Protein AF-A0A256ZT41-F1 (afdb_monomer_lite)

Structure (mmCIF, N/CA/C/O backbone):
data_AF-A0A256ZT41-F1
#
_entry.id   AF-A0A256ZT41-F1
#
loop_
_atom_site.group_PDB
_atom_site.id
_atom_site.type_symbol
_atom_site.label_atom_id
_atom_site.label_alt_id
_atom_site.label_comp_id
_atom_site.label_asym_id
_atom_site.label_entity_id
_atom_site.label_seq_id
_atom_site.pdbx_PDB_ins_code
_atom_site.Cartn_x
_atom_site.Cartn_y
_atom_site.Cartn_z
_atom_site.occupancy
_atom_site.B_iso_or_equiv
_atom_site.auth_seq_id
_atom_site.auth_comp_id
_atom_site.auth_asym_id
_atom_site.auth_atom_id
_atom_site.pdbx_PDB_model_num
ATOM 1 N N . MET A 1 1 ? 16.307 -3.836 6.390 1.00 51.12 1 MET A N 1
ATOM 2 C CA . MET A 1 1 ? 15.436 -4.582 7.335 1.00 51.12 1 MET A CA 1
ATOM 3 C C . MET A 1 1 ? 15.205 -3.837 8.648 1.00 51.12 1 MET A C 1
ATOM 5 O O . MET A 1 1 ? 14.086 -3.882 9.143 1.00 51.12 1 MET A O 1
ATOM 9 N N . ILE A 1 2 ? 16.215 -3.175 9.228 1.00 69.19 2 ILE A N 1
ATOM 10 C CA . ILE A 1 2 ? 16.081 -2.450 10.508 1.00 69.19 2 ILE A CA 1
ATOM 11 C C . ILE A 1 2 ? 15.104 -1.267 10.394 1.00 69.19 2 ILE A C 1
ATOM 13 O O . ILE A 1 2 ? 14.408 -0.940 11.352 1.00 69.19 2 ILE A O 1
ATOM 17 N N . GLU A 1 3 ? 14.985 -0.678 9.206 1.00 65.12 3 GLU A N 1
ATOM 18 C CA . GLU A 1 3 ? 14.125 0.472 8.924 1.00 65.12 3 GLU A CA 1
ATOM 19 C C . GLU A 1 3 ? 12.632 0.149 9.136 1.00 65.12 3 GLU A C 1
ATOM 21 O O . GLU A 1 3 ? 11.837 1.012 9.486 1.00 65.12 3 GLU A O 1
ATOM 26 N N . PHE A 1 4 ? 12.231 -1.120 9.035 1.00 72.25 4 PHE A N 1
ATOM 27 C CA . PHE A 1 4 ? 10.834 -1.515 9.233 1.00 72.25 4 PHE A CA 1
ATOM 28 C C . PHE A 1 4 ? 10.457 -1.761 10.699 1.00 72.25 4 PHE A C 1
ATOM 30 O O . PHE A 1 4 ? 9.273 -1.818 11.023 1.00 72.25 4 PHE A O 1
ATOM 37 N N . ILE A 1 5 ? 11.427 -1.844 11.615 1.00 78.12 5 ILE A N 1
ATOM 38 C CA . ILE A 1 5 ? 11.155 -2.110 13.037 1.00 78.12 5 ILE A CA 1
ATOM 39 C C . ILE A 1 5 ? 10.329 -0.974 13.649 1.00 78.12 5 ILE A C 1
ATOM 41 O O . ILE A 1 5 ? 9.353 -1.216 14.356 1.00 78.12 5 ILE A O 1
ATOM 45 N N . PHE A 1 6 ? 10.688 0.273 13.347 1.00 83.75 6 PHE A N 1
ATOM 46 C CA . PHE A 1 6 ? 9.998 1.451 13.865 1.00 83.75 6 PHE A CA 1
ATOM 47 C C . PHE A 1 6 ? 8.513 1.532 13.451 1.00 83.75 6 PHE A C 1
ATOM 49 O O . PHE A 1 6 ? 7.664 1.612 14.344 1.00 83.75 6 PHE A O 1
ATOM 56 N N . PRO A 1 7 ? 8.149 1.477 12.153 1.00 78.12 7 PRO A N 1
ATOM 57 C CA . PRO A 1 7 ? 6.748 1.525 11.739 1.00 78.12 7 PRO A CA 1
ATOM 58 C C . PRO A 1 7 ? 5.942 0.322 12.235 1.00 78.12 7 PRO A C 1
ATOM 60 O O . PRO A 1 7 ? 4.772 0.494 12.568 1.00 78.12 7 PRO A O 1
ATOM 63 N N . ILE A 1 8 ? 6.552 -0.862 12.364 1.00 77.00 8 ILE A N 1
ATOM 64 C CA . ILE A 1 8 ? 5.893 -2.036 12.957 1.00 77.00 8 ILE A CA 1
ATOM 65 C C . ILE A 1 8 ? 5.566 -1.782 14.435 1.00 77.00 8 ILE A C 1
ATOM 67 O O . ILE A 1 8 ? 4.428 -1.987 14.855 1.00 77.00 8 ILE A O 1
ATOM 71 N N . LEU A 1 9 ? 6.525 -1.283 15.224 1.00 84.69 9 LEU A N 1
ATOM 72 C CA . LEU A 1 9 ? 6.303 -0.974 16.640 1.00 84.69 9 LEU A CA 1
ATOM 73 C C . LEU A 1 9 ? 5.234 0.107 16.831 1.00 84.69 9 LEU A C 1
ATOM 75 O O . LEU A 1 9 ? 4.367 -0.035 17.696 1.00 84.69 9 LEU A O 1
ATOM 79 N N . ILE A 1 10 ? 5.250 1.164 16.011 1.00 86.75 10 ILE A N 1
ATOM 80 C CA . ILE A 1 10 ? 4.193 2.180 16.052 1.00 86.75 10 ILE A CA 1
ATOM 81 C C . ILE A 1 10 ? 2.847 1.594 15.617 1.00 86.75 10 ILE A C 1
ATOM 83 O O . ILE A 1 10 ? 1.843 1.878 16.264 1.00 86.75 10 ILE A O 1
ATOM 87 N N . GLY A 1 11 ? 2.806 0.752 14.585 1.00 80.31 11 GLY A N 1
ATOM 88 C CA . GLY A 1 11 ? 1.583 0.080 14.144 1.00 80.31 11 GLY A CA 1
ATOM 89 C C . GLY A 1 11 ? 0.953 -0.778 15.244 1.00 80.31 11 GLY A C 1
ATOM 90 O O . GLY A 1 11 ? -0.256 -0.697 15.469 1.00 80.31 11 GLY A O 1
ATOM 91 N N . ILE A 1 12 ? 1.767 -1.530 15.994 1.00 81.88 12 ILE A N 1
ATOM 92 C CA . ILE A 1 12 ? 1.319 -2.312 17.158 1.00 81.88 12 ILE A CA 1
ATOM 93 C C . ILE A 1 12 ? 0.766 -1.389 18.253 1.00 81.88 12 ILE A C 1
ATOM 95 O O . ILE A 1 12 ? -0.307 -1.653 18.794 1.00 81.88 12 ILE A O 1
ATOM 99 N N . LEU A 1 13 ? 1.460 -0.288 18.563 1.00 91.44 13 LEU A N 1
ATOM 100 C CA . LEU A 1 13 ? 1.005 0.687 19.561 1.00 91.44 13 LEU A CA 1
ATOM 101 C C . LEU A 1 13 ? -0.317 1.354 19.169 1.00 91.44 13 LEU A C 1
ATOM 103 O O . LEU A 1 13 ? -1.190 1.505 20.023 1.00 91.44 13 LEU A O 1
ATOM 107 N N . ILE A 1 14 ? -0.471 1.736 17.898 1.00 88.94 14 ILE A N 1
ATOM 108 C CA . ILE A 1 14 ? -1.719 2.306 17.382 1.00 88.94 14 ILE A CA 1
ATOM 109 C C . ILE A 1 14 ? -2.840 1.276 17.487 1.00 88.94 14 ILE A C 1
ATOM 111 O O . ILE A 1 14 ? -3.884 1.598 18.038 1.00 88.94 14 ILE A O 1
ATOM 115 N N . SER A 1 15 ? -2.605 0.039 17.041 1.00 84.44 15 SER A N 1
ATOM 116 C CA . SER A 1 15 ? -3.604 -1.037 17.100 1.00 84.44 15 SER A CA 1
ATOM 117 C C . SER A 1 15 ? -4.049 -1.322 18.538 1.00 84.44 15 SER A C 1
ATOM 119 O O . SER A 1 15 ? -5.231 -1.519 18.805 1.00 84.44 15 SER A O 1
ATOM 121 N N . TYR A 1 16 ? -3.113 -1.299 19.492 1.00 91.69 16 TYR A N 1
ATOM 122 C CA . TYR A 1 16 ? -3.423 -1.468 20.910 1.00 91.69 16 TYR A CA 1
ATOM 123 C C . TYR A 1 16 ? -4.245 -0.300 21.479 1.00 91.69 16 TYR A C 1
ATOM 125 O O . TYR A 1 16 ? -5.200 -0.526 22.225 1.00 91.69 16 TYR A O 1
ATOM 133 N N . GLU A 1 17 ? -3.890 0.950 21.160 1.00 90.06 17 GLU A N 1
ATOM 134 C CA . GLU A 1 17 ? -4.672 2.106 21.612 1.00 90.06 17 GLU A CA 1
ATOM 135 C C . GLU A 1 17 ? -6.054 2.161 20.961 1.00 90.06 17 GLU A C 1
ATOM 137 O O . GLU A 1 17 ? -7.018 2.490 21.652 1.00 90.06 17 GLU A O 1
ATOM 142 N N . ASP A 1 18 ? -6.160 1.798 19.687 1.00 88.88 18 ASP A N 1
ATOM 143 C CA . ASP A 1 18 ? -7.424 1.751 18.966 1.00 88.88 18 ASP A CA 1
ATOM 144 C C . ASP A 1 18 ? -8.356 0.681 19.549 1.00 88.88 18 ASP A C 1
ATOM 146 O O . ASP A 1 18 ? -9.478 0.989 19.937 1.00 88.88 18 ASP A O 1
ATOM 150 N N . PHE A 1 19 ? -7.861 -0.534 19.805 1.00 90.31 19 PHE A N 1
ATOM 151 C CA . PHE A 1 19 ? -8.666 -1.577 20.452 1.00 90.31 19 PHE A CA 1
ATOM 152 C C . PHE A 1 19 ? -9.129 -1.185 21.866 1.00 90.31 19 PHE A C 1
ATOM 154 O O . PHE A 1 19 ? -10.232 -1.525 22.290 1.00 90.31 19 PHE A O 1
ATOM 161 N N . LYS A 1 20 ? -8.288 -0.467 22.623 1.00 93.50 20 LYS A N 1
ATOM 162 C CA . LYS A 1 20 ? -8.577 -0.120 24.024 1.00 93.50 20 LYS A CA 1
ATOM 163 C C . LYS A 1 20 ? -9.424 1.143 24.187 1.00 93.50 20 LYS A C 1
ATOM 165 O O . LYS A 1 20 ? -10.132 1.266 25.184 1.00 93.50 20 LYS A O 1
ATOM 170 N N . LYS A 1 21 ? -9.274 2.121 23.294 1.00 92.38 21 LYS A N 1
ATOM 171 C CA . LYS A 1 21 ? -9.842 3.472 23.443 1.00 92.38 21 LYS A CA 1
ATOM 172 C C . LYS A 1 21 ? -10.651 3.927 22.232 1.00 92.38 21 LYS A C 1
ATOM 174 O O . LYS A 1 21 ? -11.160 5.042 22.290 1.00 92.38 21 LYS A O 1
ATOM 179 N N . SER A 1 22 ? -10.718 3.129 21.161 1.00 87.38 22 SER A N 1
ATOM 180 C CA . SER A 1 22 ? -11.341 3.469 19.868 1.00 87.38 22 SER A CA 1
ATOM 181 C C . SER A 1 22 ? -10.892 4.831 19.331 1.00 87.38 22 SER A C 1
ATOM 183 O O . SER A 1 22 ? -11.689 5.616 18.820 1.00 87.38 22 SER A O 1
ATOM 185 N N . LEU A 1 23 ? -9.627 5.180 19.578 1.00 88.06 23 LEU A N 1
ATOM 186 C CA . LEU A 1 23 ? -9.073 6.499 19.300 1.00 88.06 23 LEU A CA 1
ATOM 187 C C . LEU A 1 23 ? -7.627 6.372 18.832 1.00 88.06 23 LEU A C 1
ATOM 189 O O . LEU A 1 23 ? -6.731 6.029 19.605 1.00 88.06 23 LEU A O 1
ATOM 193 N N . ILE A 1 24 ? -7.384 6.783 17.592 1.00 89.06 24 ILE A N 1
ATOM 194 C CA . ILE A 1 24 ? -6.041 6.920 17.033 1.00 89.06 24 ILE A CA 1
ATOM 195 C C . ILE A 1 24 ? -5.522 8.324 17.343 1.00 89.06 24 ILE A C 1
ATOM 197 O O . ILE A 1 24 ? -6.003 9.331 16.817 1.00 89.06 24 ILE A O 1
ATOM 201 N N . ARG A 1 25 ? -4.511 8.421 18.210 1.00 89.00 25 ARG A N 1
ATOM 202 C CA . ARG A 1 25 ? -3.921 9.719 18.563 1.00 89.00 25 ARG A CA 1
ATOM 203 C C . ARG A 1 25 ? -3.073 10.274 17.418 1.00 89.00 25 ARG A C 1
ATOM 205 O O . ARG A 1 25 ? -2.133 9.625 16.960 1.00 89.00 25 ARG A O 1
ATOM 212 N N . ASN A 1 26 ? -3.302 11.544 17.072 1.00 91.44 26 ASN A N 1
ATOM 213 C CA . ASN A 1 26 ? -2.571 12.257 16.013 1.00 91.44 26 ASN A CA 1
ATOM 214 C C . ASN A 1 26 ? -1.038 12.214 16.175 1.00 91.44 26 ASN A C 1
ATOM 216 O O . ASN A 1 26 ? -0.326 12.251 15.178 1.00 91.44 26 ASN A O 1
ATOM 220 N N . LYS A 1 27 ? -0.516 12.105 17.407 1.00 92.56 27 LYS A N 1
ATOM 221 C CA . LYS A 1 27 ? 0.934 12.035 17.658 1.00 92.56 27 LYS A CA 1
ATOM 222 C C . LYS A 1 27 ? 1.610 10.832 16.983 1.00 92.56 27 LYS A C 1
ATOM 224 O O . LYS A 1 27 ? 2.730 10.971 16.512 1.00 92.56 27 LYS A O 1
ATOM 229 N N . TYR A 1 28 ? 0.943 9.676 16.904 1.00 90.94 28 TYR A N 1
ATOM 230 C CA . TYR A 1 28 ? 1.525 8.480 16.279 1.00 90.94 28 TYR A CA 1
ATOM 231 C C . TYR A 1 28 ? 1.504 8.571 14.759 1.00 90.94 28 TYR A C 1
ATOM 233 O O . TYR A 1 28 ? 2.481 8.224 14.105 1.00 90.94 28 TYR A O 1
ATOM 241 N N . VAL A 1 29 ? 0.412 9.104 14.210 1.00 89.88 29 VAL A N 1
ATOM 242 C CA . VAL A 1 29 ? 0.295 9.394 12.780 1.00 89.88 29 VAL A CA 1
ATOM 243 C C . VAL A 1 29 ? 1.361 10.402 12.354 1.00 89.88 29 VAL A C 1
ATOM 245 O O . VAL A 1 29 ? 2.038 10.189 11.356 1.00 89.88 29 VAL A O 1
ATOM 248 N N . LEU A 1 30 ? 1.554 11.472 13.132 1.00 90.94 30 LEU A N 1
ATOM 249 C CA . LEU A 1 30 ? 2.583 12.474 12.864 1.00 90.94 30 LEU A CA 1
ATOM 250 C C . LEU A 1 30 ? 3.987 11.856 12.893 1.00 90.94 30 LEU A C 1
ATOM 252 O O . LEU A 1 30 ? 4.784 12.128 12.002 1.00 90.94 30 LEU A O 1
ATOM 256 N N . LEU A 1 31 ? 4.275 10.993 13.875 1.00 92.44 31 LEU A N 1
ATOM 257 C CA . LEU A 1 31 ? 5.539 10.254 13.938 1.00 92.44 31 LEU A CA 1
ATOM 258 C C . LEU A 1 31 ? 5.748 9.360 12.708 1.00 92.44 31 LEU A C 1
ATOM 260 O O . LEU A 1 31 ? 6.837 9.377 12.141 1.00 92.44 31 LEU A O 1
ATOM 264 N N . LEU A 1 32 ? 4.723 8.620 12.269 1.00 88.88 32 LEU A N 1
ATOM 265 C CA . LEU A 1 32 ? 4.788 7.803 11.050 1.00 88.88 32 LEU A CA 1
ATOM 266 C C . LEU A 1 32 ? 5.013 8.648 9.800 1.00 88.88 32 LEU A C 1
ATOM 268 O O . LEU A 1 32 ? 5.786 8.252 8.939 1.00 88.88 32 LEU A O 1
ATOM 272 N N . LEU A 1 33 ? 4.365 9.805 9.700 1.00 89.19 33 LEU A N 1
ATOM 273 C CA . LEU A 1 33 ? 4.478 10.690 8.546 1.00 89.19 33 LEU A CA 1
ATOM 274 C C . LEU A 1 33 ? 5.868 11.330 8.471 1.00 89.19 33 LEU A C 1
ATOM 276 O O . LEU A 1 33 ? 6.490 11.310 7.413 1.00 89.19 33 LEU A O 1
ATOM 280 N N . ILE A 1 34 ? 6.393 11.826 9.597 1.00 91.94 34 ILE A N 1
ATOM 281 C CA . ILE A 1 34 ? 7.776 12.320 9.684 1.00 91.94 34 ILE A CA 1
ATOM 282 C C . ILE A 1 34 ? 8.747 11.203 9.307 1.00 91.94 34 ILE A C 1
ATOM 284 O O . ILE A 1 34 ? 9.644 11.419 8.497 1.00 91.94 34 ILE A O 1
ATOM 288 N N . TYR A 1 35 ? 8.547 10.003 9.852 1.00 91.69 35 TYR A N 1
ATOM 289 C CA . TYR A 1 35 ? 9.379 8.857 9.520 1.00 91.69 35 TYR A CA 1
ATOM 290 C C . TYR A 1 35 ? 9.305 8.510 8.032 1.00 91.69 35 TYR A C 1
ATOM 292 O O . TYR A 1 35 ? 10.344 8.305 7.421 1.00 91.69 35 TYR A O 1
ATOM 300 N N . ALA A 1 36 ? 8.111 8.496 7.434 1.00 85.44 36 ALA A N 1
ATOM 301 C CA . ALA A 1 36 ? 7.932 8.248 6.010 1.00 85.44 36 ALA A CA 1
ATOM 302 C C . ALA A 1 36 ? 8.700 9.280 5.173 1.00 85.44 36 ALA A C 1
ATOM 304 O O . ALA A 1 36 ? 9.444 8.896 4.281 1.00 85.44 36 ALA A O 1
ATOM 305 N N . LEU A 1 37 ? 8.615 10.574 5.499 1.00 88.06 37 LEU A N 1
ATOM 306 C CA . LEU A 1 37 ? 9.375 11.619 4.803 1.00 88.06 37 LEU A CA 1
ATOM 307 C C . LEU A 1 37 ? 10.892 11.418 4.928 1.00 88.06 37 LEU A C 1
ATOM 309 O O . LEU A 1 37 ? 11.601 11.473 3.925 1.00 88.06 37 LEU A O 1
ATOM 313 N N . LEU A 1 38 ? 11.392 11.147 6.137 1.00 90.06 38 LEU A N 1
ATOM 314 C CA . LEU A 1 38 ? 12.815 10.874 6.362 1.00 90.06 38 LEU A CA 1
ATOM 315 C C . LEU A 1 38 ? 13.272 9.613 5.626 1.00 90.06 38 LEU A C 1
ATOM 317 O O . LEU A 1 38 ? 14.354 9.603 5.048 1.00 90.06 38 LEU A O 1
ATOM 321 N N . PHE A 1 39 ? 12.439 8.573 5.612 1.00 85.12 39 PHE A N 1
ATOM 322 C CA . PHE A 1 39 ? 12.682 7.334 4.886 1.00 85.12 39 PHE A CA 1
ATOM 323 C C . PHE A 1 39 ? 12.815 7.613 3.386 1.00 85.12 39 PHE A C 1
ATOM 325 O O . PHE A 1 39 ? 13.781 7.188 2.761 1.00 85.12 39 PHE A O 1
ATOM 332 N N . GLN A 1 40 ? 11.912 8.402 2.805 1.00 81.94 40 GLN A N 1
ATOM 333 C CA . GLN A 1 40 ? 11.987 8.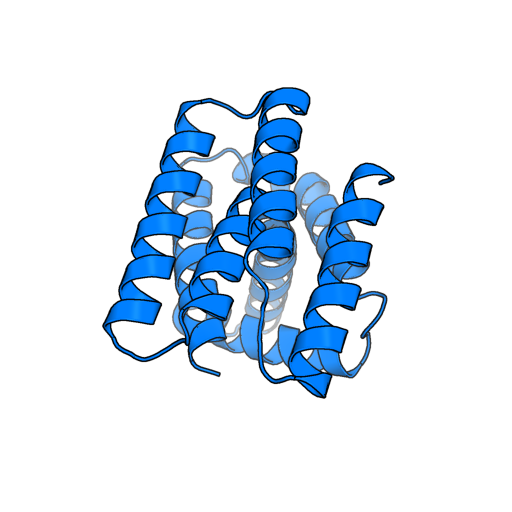742 1.386 1.00 81.94 40 GLN A CA 1
ATOM 334 C C . GLN A 1 40 ? 13.214 9.587 1.025 1.00 81.94 40 GLN A C 1
ATOM 336 O O . GLN A 1 40 ? 13.837 9.339 -0.008 1.00 81.94 40 GLN A O 1
ATOM 341 N N . LEU A 1 41 ? 13.589 10.542 1.885 1.00 82.62 41 LEU A N 1
ATOM 342 C CA . LEU A 1 41 ? 14.816 11.327 1.724 1.00 82.62 41 LEU A CA 1
ATOM 343 C C . LEU A 1 41 ? 16.066 10.444 1.822 1.00 82.62 41 LEU A C 1
ATOM 345 O O . LEU A 1 41 ? 16.990 10.602 1.031 1.00 82.62 41 LEU A O 1
ATOM 349 N N . TYR A 1 42 ? 16.081 9.502 2.767 1.00 84.69 42 TYR A N 1
ATOM 350 C CA . TYR A 1 42 ? 17.199 8.587 2.987 1.00 84.69 42 TYR A CA 1
ATOM 351 C C . TYR A 1 42 ? 17.408 7.624 1.811 1.00 84.69 42 TYR A C 1
ATOM 353 O O . TYR A 1 42 ? 18.541 7.408 1.389 1.00 84.69 42 TYR A O 1
ATOM 361 N N . PHE A 1 43 ? 16.323 7.077 1.254 1.00 77.50 43 PHE A N 1
ATOM 362 C CA . PHE A 1 43 ? 16.380 6.151 0.118 1.00 77.50 43 PHE A CA 1
ATOM 363 C C . PHE A 1 43 ? 16.469 6.845 -1.250 1.00 77.50 43 PHE A C 1
ATOM 365 O O . PHE A 1 43 ? 16.593 6.158 -2.261 1.00 77.50 43 PHE A O 1
ATOM 372 N N . GLY A 1 44 ? 16.428 8.182 -1.297 1.00 75.75 44 GLY A N 1
ATOM 373 C CA . GLY A 1 44 ? 16.620 8.947 -2.529 1.00 75.75 44 GLY A CA 1
ATOM 374 C C . GLY A 1 44 ? 15.553 8.676 -3.591 1.00 75.75 44 GLY A C 1
ATOM 375 O O . GLY A 1 44 ? 15.879 8.559 -4.770 1.00 75.75 44 GLY A O 1
ATOM 376 N N . ILE A 1 45 ? 14.287 8.540 -3.182 1.00 73.44 45 ILE A N 1
ATOM 377 C CA . ILE A 1 45 ? 13.180 8.289 -4.115 1.00 73.44 45 ILE A CA 1
ATOM 378 C C . ILE A 1 45 ? 13.073 9.440 -5.127 1.00 73.44 45 ILE A C 1
ATOM 380 O O . ILE A 1 45 ? 13.181 10.613 -4.763 1.00 73.44 45 ILE A O 1
ATOM 384 N N . GLU A 1 46 ? 12.823 9.108 -6.398 1.00 77.75 46 GLU A N 1
ATOM 385 C CA . GLU A 1 46 ? 12.610 10.102 -7.451 1.00 77.75 46 GLU A CA 1
ATOM 386 C C . GLU A 1 46 ? 11.518 11.107 -7.060 1.00 77.75 46 GLU A C 1
ATOM 388 O O . GLU A 1 46 ? 10.397 10.739 -6.696 1.00 77.75 46 GLU A O 1
ATOM 393 N N . THR A 1 47 ? 11.824 12.400 -7.188 1.00 80.19 47 THR A N 1
ATOM 394 C CA . THR A 1 47 ? 10.952 13.491 -6.730 1.00 80.19 47 THR A CA 1
ATOM 395 C C . THR A 1 47 ? 9.551 13.421 -7.343 1.00 80.19 47 THR A C 1
ATOM 397 O O . THR A 1 47 ? 8.562 13.630 -6.645 1.00 80.19 47 THR A O 1
ATOM 400 N N . MET A 1 48 ? 9.442 13.069 -8.629 1.00 71.75 48 MET A N 1
ATOM 401 C CA . MET A 1 48 ? 8.147 12.920 -9.306 1.00 71.75 48 MET A CA 1
ATOM 402 C C . MET A 1 48 ? 7.329 11.743 -8.758 1.00 71.75 48 MET A C 1
ATOM 404 O O . MET A 1 48 ? 6.115 11.863 -8.564 1.00 71.75 48 MET A O 1
ATOM 408 N N . LEU A 1 49 ? 7.981 10.617 -8.453 1.00 71.00 49 LEU A N 1
ATOM 409 C CA . LEU A 1 49 ? 7.325 9.450 -7.865 1.00 71.00 49 LEU A CA 1
ATOM 410 C C . LEU A 1 49 ? 6.820 9.761 -6.450 1.00 71.00 49 LEU A C 1
ATOM 412 O O . LEU A 1 49 ? 5.683 9.423 -6.117 1.00 71.00 49 LEU A O 1
ATOM 416 N N . PHE A 1 50 ? 7.615 10.471 -5.646 1.00 79.44 50 PHE A N 1
ATOM 417 C CA . PHE A 1 50 ? 7.176 10.942 -4.335 1.00 79.44 50 PHE A CA 1
ATOM 418 C C . PHE A 1 50 ? 5.960 11.862 -4.439 1.00 79.44 50 PHE A C 1
ATOM 420 O O . PHE A 1 50 ? 4.945 11.591 -3.801 1.00 79.44 50 PHE A O 1
ATOM 427 N N . ILE A 1 51 ? 6.029 12.910 -5.270 1.00 79.56 51 ILE A N 1
ATOM 428 C CA . ILE A 1 51 ? 4.934 13.878 -5.435 1.00 79.56 51 ILE A CA 1
ATOM 429 C C . ILE A 1 51 ? 3.648 13.165 -5.863 1.00 79.56 51 ILE A C 1
ATOM 431 O O . ILE A 1 51 ? 2.587 13.410 -5.288 1.00 79.56 51 ILE A O 1
ATOM 435 N N . SER A 1 52 ? 3.730 12.245 -6.827 1.00 71.62 52 SER A N 1
ATOM 436 C CA . SER A 1 52 ? 2.559 11.490 -7.286 1.00 71.62 52 SER A CA 1
ATOM 437 C C . SER A 1 52 ? 1.971 10.584 -6.194 1.00 71.62 52 SER A C 1
ATOM 439 O O . SER A 1 52 ? 0.753 10.563 -6.006 1.00 71.62 52 SER A O 1
ATOM 441 N N . THR A 1 53 ? 2.812 9.893 -5.417 1.00 75.50 53 THR A N 1
ATOM 442 C CA . THR A 1 53 ? 2.386 9.033 -4.297 1.00 75.50 53 THR A CA 1
ATOM 443 C C . THR A 1 53 ? 1.783 9.860 -3.162 1.00 75.50 53 THR A C 1
ATOM 445 O O . THR A 1 53 ? 0.755 9.493 -2.596 1.00 75.50 53 THR A O 1
ATOM 448 N N . PHE A 1 54 ? 2.373 11.015 -2.860 1.00 84.69 54 PHE A N 1
ATOM 449 C CA . PHE A 1 54 ? 1.883 11.950 -1.855 1.00 84.69 54 PHE A CA 1
ATOM 450 C C . PHE A 1 54 ? 0.514 12.515 -2.233 1.00 84.69 54 PHE A C 1
ATOM 452 O O . PHE A 1 54 ? -0.427 12.411 -1.452 1.00 84.69 54 PHE A O 1
ATOM 459 N N . LEU A 1 55 ? 0.367 13.058 -3.444 1.00 81.00 55 LEU A N 1
ATOM 460 C CA . LEU A 1 55 ? -0.901 13.632 -3.898 1.00 81.00 55 LEU A CA 1
ATOM 461 C C . LEU A 1 55 ? -2.000 12.576 -4.006 1.00 81.00 55 LEU A C 1
ATOM 463 O O . LEU A 1 55 ? -3.109 12.804 -3.530 1.00 81.00 55 LEU A O 1
ATOM 467 N N . SER A 1 56 ? -1.702 11.412 -4.589 1.00 71.62 56 SER A N 1
ATOM 468 C CA . SER A 1 56 ? -2.692 10.338 -4.724 1.00 71.62 56 SER A CA 1
ATOM 469 C C . SER A 1 56 ? -3.150 9.811 -3.365 1.00 71.62 56 SER A C 1
ATOM 471 O O . SER A 1 56 ? -4.352 9.725 -3.127 1.00 71.62 56 SER A O 1
ATOM 473 N N . SER A 1 57 ? -2.228 9.532 -2.440 1.00 81.25 57 SER A N 1
ATOM 474 C CA . SER A 1 57 ? -2.589 9.059 -1.099 1.00 81.25 57 SER A CA 1
ATOM 475 C C . SER A 1 57 ? -3.341 10.115 -0.282 1.00 81.25 57 SER A C 1
ATOM 477 O O . SER A 1 57 ? -4.279 9.757 0.429 1.00 81.25 57 SER A O 1
ATOM 479 N N . LEU A 1 58 ? -3.001 11.402 -0.421 1.00 85.12 58 LEU A N 1
ATOM 480 C CA . LEU A 1 58 ? -3.715 12.509 0.223 1.00 85.12 58 LEU A CA 1
ATOM 481 C C . LEU A 1 58 ? -5.146 12.649 -0.311 1.00 85.12 58 LEU A C 1
ATOM 483 O O . LEU A 1 58 ? -6.085 12.727 0.478 1.00 85.12 58 LEU A O 1
ATOM 487 N N . ILE A 1 59 ? -5.323 12.649 -1.637 1.00 79.06 59 ILE A N 1
ATOM 488 C CA . ILE A 1 59 ? -6.643 12.751 -2.280 1.00 79.06 59 ILE A CA 1
ATOM 489 C C . ILE A 1 59 ? -7.523 11.570 -1.870 1.00 79.06 59 ILE A C 1
ATOM 491 O O . ILE A 1 59 ? -8.666 11.767 -1.470 1.00 79.06 59 ILE A O 1
ATOM 495 N N . ILE A 1 60 ? -6.986 10.350 -1.929 1.00 75.56 60 ILE A N 1
ATOM 496 C CA . ILE A 1 60 ? -7.713 9.129 -1.572 1.00 75.56 60 ILE A CA 1
ATOM 497 C C . ILE A 1 60 ? -8.104 9.149 -0.087 1.00 75.56 60 ILE A C 1
ATOM 499 O O . ILE A 1 60 ? -9.268 8.939 0.246 1.00 75.56 60 ILE A O 1
ATOM 503 N N . SER A 1 61 ? -7.158 9.469 0.800 1.00 83.12 61 SER A N 1
ATOM 504 C CA . SER A 1 61 ? -7.398 9.624 2.240 1.00 83.12 61 SER A CA 1
ATOM 505 C C . SER A 1 61 ? -8.505 10.643 2.531 1.00 83.12 61 SER A C 1
ATOM 507 O O . SER A 1 61 ? -9.442 10.357 3.281 1.00 83.12 61 SER A O 1
ATOM 509 N N . PHE A 1 62 ? -8.437 11.812 1.890 1.00 88.06 62 PHE A N 1
ATOM 510 C CA . PHE A 1 62 ? -9.431 12.867 2.041 1.00 88.06 62 PHE A CA 1
ATOM 511 C C . PHE A 1 62 ? -10.811 12.438 1.539 1.00 88.06 62 PHE A C 1
ATOM 513 O O . PHE A 1 62 ? -11.792 12.629 2.252 1.00 88.06 62 PHE A O 1
ATOM 520 N N . LEU A 1 63 ? -10.897 11.834 0.348 1.00 77.56 63 LEU A N 1
ATOM 521 C CA . LEU A 1 63 ? -12.160 11.357 -0.219 1.00 77.56 63 LEU A CA 1
ATOM 522 C C . LEU A 1 63 ? -12.825 10.318 0.683 1.00 77.56 63 LEU A C 1
ATOM 524 O O . LEU A 1 63 ? -14.026 10.400 0.918 1.00 77.56 63 LEU A O 1
ATOM 528 N N . PHE A 1 64 ? -12.059 9.380 1.237 1.00 74.62 64 PHE A N 1
ATOM 529 C CA . PHE A 1 64 ? -12.609 8.353 2.118 1.00 74.62 64 PHE A CA 1
ATOM 530 C C . PHE A 1 64 ? -13.128 8.898 3.443 1.00 74.62 64 PHE A C 1
ATOM 532 O O . PHE A 1 64 ? -14.157 8.434 3.937 1.00 74.62 64 PHE A O 1
ATOM 539 N N . TRP A 1 65 ? -12.465 9.912 3.992 1.00 91.44 65 TRP A N 1
ATOM 540 C CA . TRP A 1 65 ? -13.001 10.639 5.134 1.00 91.44 65 TRP A CA 1
ATOM 541 C C . TRP A 1 65 ? -14.256 11.443 4.760 1.00 91.44 65 TRP A C 1
ATOM 543 O O . TRP A 1 65 ? -15.264 11.372 5.460 1.00 91.44 65 TRP A O 1
ATOM 553 N N . TYR A 1 66 ? -14.220 12.168 3.638 1.00 89.56 66 TYR A N 1
ATOM 554 C CA . TYR A 1 66 ? -15.314 13.031 3.186 1.00 89.56 66 TYR A CA 1
ATOM 555 C C . TYR A 1 66 ? -16.599 12.253 2.873 1.00 89.56 66 TYR A C 1
ATOM 557 O O . TYR A 1 66 ? -17.689 12.690 3.228 1.00 89.56 66 TYR A O 1
ATOM 565 N N . LEU A 1 67 ? -16.475 11.075 2.257 1.00 83.44 67 LEU A N 1
ATOM 566 C CA . LEU A 1 67 ? -17.597 10.183 1.951 1.00 83.44 67 LEU A CA 1
ATOM 567 C C . LEU A 1 67 ? -18.118 9.418 3.183 1.00 83.44 67 LEU A C 1
ATOM 569 O O . LEU A 1 67 ? -19.034 8.611 3.052 1.00 83.44 67 LEU A O 1
ATOM 573 N N . GLY A 1 68 ? -17.534 9.634 4.367 1.00 84.88 68 GLY A N 1
ATOM 574 C CA . GLY A 1 68 ? -17.912 8.937 5.599 1.00 84.88 68 GLY A CA 1
ATOM 575 C C . GLY A 1 68 ? -17.546 7.452 5.607 1.00 84.88 68 GLY A C 1
ATOM 576 O O . GLY A 1 68 ? -18.047 6.708 6.445 1.00 84.88 68 GLY A O 1
ATOM 577 N N . MET A 1 69 ? -16.686 7.014 4.684 1.00 73.31 69 MET A N 1
ATOM 578 C CA . MET A 1 69 ? -16.262 5.617 4.592 1.00 73.31 69 MET A CA 1
ATOM 579 C C . MET A 1 69 ? -15.270 5.265 5.697 1.00 73.31 69 MET A C 1
ATOM 581 O O . MET A 1 69 ? -15.309 4.152 6.211 1.00 73.31 69 MET A O 1
ATOM 585 N N . TRP A 1 70 ? -14.417 6.217 6.085 1.00 85.06 70 TRP A N 1
ATOM 586 C CA . TRP A 1 70 ? -13.462 6.059 7.177 1.00 85.06 70 TRP A CA 1
ATOM 587 C C . TRP A 1 70 ? -13.546 7.190 8.201 1.00 85.06 70 TRP A C 1
ATOM 589 O O . TRP A 1 70 ? -13.731 8.357 7.835 1.00 85.06 70 TRP A O 1
ATOM 599 N N . PRO A 1 71 ? -13.319 6.888 9.492 1.00 89.31 71 PRO A N 1
ATOM 600 C CA . PRO A 1 71 ? -13.074 7.925 10.474 1.00 89.31 71 PRO A CA 1
ATOM 601 C C . PRO A 1 71 ? -11.773 8.666 10.137 1.00 89.31 71 PRO A C 1
ATOM 603 O O . PRO A 1 71 ? -10.839 8.134 9.533 1.00 89.31 71 PRO A O 1
ATOM 606 N N . ALA A 1 72 ? -11.681 9.921 10.581 1.00 88.81 72 ALA A N 1
ATOM 607 C CA . ALA A 1 72 ? -10.531 10.778 10.291 1.00 88.81 72 ALA A CA 1
ATOM 608 C C . ALA A 1 72 ? -9.184 10.192 10.767 1.00 88.81 72 ALA A C 1
ATOM 610 O O . ALA A 1 72 ? -8.138 10.596 10.268 1.00 88.81 72 ALA A O 1
ATOM 611 N N . GLY A 1 73 ? -9.190 9.281 11.748 1.00 87.62 73 GLY A N 1
ATOM 612 C CA . GLY A 1 73 ? -7.992 8.577 12.215 1.00 87.62 73 GLY A CA 1
ATOM 613 C C . GLY A 1 73 ? -7.414 7.642 11.151 1.00 87.62 73 GLY A C 1
ATOM 614 O O . GLY A 1 73 ? -6.246 7.785 10.787 1.00 87.62 73 GLY A O 1
ATOM 615 N N . ASP A 1 74 ? -8.251 6.757 10.609 1.00 82.69 74 ASP A N 1
ATOM 616 C CA . ASP A 1 74 ? -7.860 5.740 9.625 1.00 82.69 74 ASP A CA 1
ATOM 617 C C . ASP A 1 74 ? -7.424 6.367 8.307 1.00 82.69 74 ASP A C 1
ATOM 619 O O . ASP A 1 74 ? -6.393 5.995 7.750 1.00 82.69 74 ASP A O 1
ATOM 623 N N . ALA A 1 75 ? -8.138 7.405 7.863 1.00 84.00 75 ALA A N 1
ATOM 624 C CA . ALA A 1 75 ? -7.757 8.175 6.686 1.00 84.00 75 ALA A CA 1
ATOM 625 C C . ALA A 1 75 ? -6.331 8.736 6.813 1.00 84.00 75 ALA A C 1
ATOM 627 O O . ALA A 1 75 ? -5.501 8.566 5.912 1.00 84.00 75 ALA A O 1
ATOM 628 N N . LYS A 1 76 ? -6.000 9.373 7.942 1.00 90.06 76 LYS A N 1
ATOM 629 C CA . LYS A 1 76 ? -4.657 9.931 8.156 1.00 90.06 76 LYS A CA 1
ATOM 630 C C . LYS A 1 76 ? -3.590 8.843 8.287 1.00 90.06 76 LYS A C 1
ATOM 632 O O . LYS A 1 76 ? -2.463 9.031 7.832 1.00 90.06 76 LYS A O 1
ATOM 637 N N . LEU A 1 77 ? -3.932 7.717 8.910 1.00 85.44 77 LEU A N 1
ATOM 638 C CA . LEU A 1 77 ? -3.032 6.579 9.060 1.00 85.44 77 LEU A CA 1
ATOM 639 C C . LEU A 1 77 ? -2.714 5.944 7.703 1.00 85.44 77 LEU A C 1
ATOM 641 O O . LEU A 1 77 ? -1.546 5.701 7.407 1.00 85.44 77 LEU A O 1
ATOM 645 N N . PHE A 1 78 ? -3.722 5.758 6.849 1.00 85.94 78 PHE A N 1
ATOM 646 C CA . PHE A 1 78 ? -3.546 5.297 5.475 1.00 85.94 78 PHE A CA 1
ATOM 647 C C . PHE A 1 78 ? -2.622 6.219 4.680 1.00 85.94 78 PHE A C 1
ATOM 649 O O . PHE A 1 78 ? -1.721 5.736 3.995 1.00 85.94 78 PHE A O 1
ATOM 656 N N . PHE A 1 79 ? -2.807 7.535 4.799 1.00 86.44 79 PHE A N 1
ATOM 657 C CA . PHE A 1 79 ? -1.933 8.512 4.155 1.00 86.44 79 PHE A CA 1
ATOM 658 C C . PHE A 1 79 ? -0.471 8.336 4.592 1.00 86.44 79 PHE A C 1
ATOM 660 O O . PHE A 1 79 ? 0.416 8.194 3.751 1.00 86.44 79 PHE A O 1
ATOM 667 N N . ALA A 1 80 ? -0.222 8.249 5.903 1.00 87.38 80 ALA A N 1
ATOM 668 C CA . ALA A 1 80 ? 1.124 8.062 6.440 1.00 87.38 80 ALA A CA 1
ATOM 669 C C . ALA A 1 80 ? 1.754 6.719 6.019 1.00 87.38 80 ALA A C 1
ATOM 671 O O . ALA A 1 80 ? 2.928 6.678 5.658 1.00 87.38 80 ALA A O 1
ATOM 672 N N . LEU A 1 81 ? 0.984 5.624 6.022 1.00 79.75 81 LEU A N 1
ATOM 673 C CA . LEU A 1 81 ? 1.477 4.303 5.620 1.00 79.75 81 LEU A CA 1
ATOM 674 C C . LEU A 1 81 ? 1.724 4.188 4.115 1.00 79.75 81 LEU A C 1
ATOM 676 O O . LEU A 1 81 ? 2.696 3.552 3.721 1.00 79.75 81 LEU A O 1
ATOM 680 N N . SER A 1 82 ? 0.894 4.816 3.281 1.00 78.31 82 SER A N 1
ATOM 681 C CA . SER A 1 82 ? 1.055 4.801 1.818 1.00 78.31 82 SER A CA 1
ATOM 682 C C . SER A 1 82 ? 2.356 5.469 1.371 1.00 78.31 82 SER A C 1
ATOM 684 O O . SER A 1 82 ? 2.938 5.086 0.359 1.00 78.31 82 SER A O 1
ATOM 686 N N . LEU A 1 83 ? 2.835 6.445 2.147 1.00 78.50 83 LEU A N 1
ATOM 687 C CA . LEU A 1 83 ? 4.140 7.073 1.948 1.00 78.50 83 LEU A CA 1
ATOM 688 C C . LEU A 1 83 ? 5.310 6.193 2.412 1.00 78.50 83 LEU A C 1
ATOM 690 O O . LEU A 1 83 ? 6.432 6.394 1.953 1.00 78.50 83 LEU A O 1
ATOM 694 N N . LEU A 1 84 ? 5.069 5.257 3.329 1.00 74.00 84 LEU A N 1
ATOM 695 C CA . LEU A 1 84 ? 6.100 4.452 3.988 1.00 74.00 84 LEU A CA 1
ATOM 696 C C . LEU A 1 84 ? 6.295 3.094 3.303 1.00 74.00 84 LEU A C 1
ATOM 698 O O . LEU A 1 84 ? 7.421 2.642 3.117 1.00 74.00 84 LEU A O 1
ATOM 702 N N . PHE A 1 85 ? 5.198 2.463 2.890 1.00 64.69 85 PHE A N 1
ATOM 703 C CA . PHE A 1 85 ? 5.186 1.186 2.189 1.00 64.69 85 PHE A CA 1
ATOM 704 C C . PHE A 1 85 ? 4.547 1.365 0.814 1.00 64.69 85 PHE A C 1
ATOM 706 O O . PHE A 1 85 ? 3.320 1.312 0.693 1.00 64.69 85 PHE A O 1
ATOM 713 N N . PRO A 1 86 ? 5.346 1.535 -0.249 1.00 56.31 86 PRO A N 1
ATOM 714 C CA . PRO A 1 86 ? 4.805 1.513 -1.592 1.00 56.31 86 PRO A CA 1
ATOM 715 C C . PRO A 1 86 ? 4.158 0.133 -1.832 1.00 56.31 86 PRO A C 1
ATOM 717 O O . PRO A 1 86 ? 4.839 -0.885 -1.676 1.00 56.31 86 PRO A O 1
ATOM 720 N N . PRO A 1 87 ? 2.887 0.044 -2.272 1.00 52.59 87 PRO A N 1
ATOM 721 C CA . PRO A 1 87 ? 2.208 -1.225 -2.580 1.00 52.59 87 PRO A CA 1
ATOM 722 C C . PRO A 1 87 ? 2.885 -2.050 -3.693 1.00 52.59 87 PRO A C 1
ATOM 724 O O . PRO A 1 87 ? 2.450 -3.157 -4.012 1.00 52.59 87 PRO A O 1
ATOM 727 N N . LEU A 1 88 ? 3.957 -1.521 -4.289 1.00 53.62 88 LEU A N 1
ATOM 728 C CA . LEU A 1 88 ? 4.653 -2.068 -5.442 1.00 53.62 88 LEU A CA 1
ATOM 729 C C . LEU A 1 88 ? 5.111 -3.521 -5.253 1.00 53.62 88 LEU A C 1
ATOM 731 O O . LEU A 1 88 ? 4.942 -4.329 -6.163 1.00 53.62 88 LEU A O 1
ATOM 735 N N . PHE A 1 89 ? 5.644 -3.893 -4.088 1.00 50.78 89 PHE A N 1
ATOM 736 C CA . PHE A 1 89 ? 6.237 -5.226 -3.907 1.00 50.78 89 PHE A CA 1
ATOM 737 C C . PHE A 1 89 ? 5.205 -6.359 -3.879 1.00 50.78 89 PHE A C 1
ATOM 739 O O . PHE A 1 89 ? 5.480 -7.451 -4.377 1.00 50.78 89 PHE A O 1
ATOM 746 N N . ILE A 1 90 ? 3.999 -6.092 -3.367 1.00 58.34 90 ILE A N 1
ATOM 747 C CA . ILE A 1 90 ? 2.914 -7.083 -3.307 1.00 58.34 90 ILE A CA 1
ATOM 748 C C . ILE A 1 90 ? 2.429 -7.411 -4.723 1.00 58.34 90 ILE A C 1
ATOM 750 O O . ILE A 1 90 ? 2.225 -8.574 -5.058 1.00 58.34 90 ILE A O 1
ATOM 754 N N . PHE A 1 91 ? 2.312 -6.409 -5.593 1.00 64.69 91 PHE A N 1
ATOM 755 C CA . PHE A 1 91 ? 1.824 -6.618 -6.956 1.00 64.69 91 PHE A CA 1
ATOM 756 C C . PHE A 1 91 ? 2.880 -7.132 -7.915 1.00 64.69 91 PHE A C 1
ATOM 758 O O . PHE A 1 91 ? 2.525 -7.792 -8.893 1.00 64.69 91 PHE A O 1
ATOM 765 N N . LEU A 1 92 ? 4.158 -6.818 -7.672 1.00 69.38 92 LEU A N 1
ATOM 766 C CA . LEU A 1 92 ? 5.198 -7.107 -8.651 1.00 69.38 92 LEU A CA 1
ATOM 767 C C . LEU A 1 92 ? 5.305 -8.615 -8.839 1.00 69.38 92 LEU A C 1
ATOM 769 O O . LEU A 1 92 ? 5.149 -9.086 -9.953 1.00 69.38 92 LEU A O 1
ATOM 773 N N . GLY A 1 93 ? 5.473 -9.384 -7.768 1.00 71.38 93 GLY A N 1
ATOM 774 C CA . GLY A 1 93 ? 5.579 -10.840 -7.864 1.00 71.38 93 GLY A CA 1
ATOM 775 C C . GLY A 1 93 ? 4.244 -11.563 -7.969 1.00 71.38 93 GLY A C 1
ATOM 776 O O . GLY A 1 93 ? 4.068 -12.456 -8.797 1.00 71.38 93 GLY A O 1
ATOM 777 N N . PHE A 1 94 ? 3.298 -11.187 -7.110 1.00 79.06 94 PHE A N 1
ATOM 778 C CA . PHE A 1 94 ? 2.112 -12.001 -6.868 1.00 79.06 94 PHE A CA 1
ATOM 779 C C . PHE A 1 94 ? 1.138 -11.999 -8.042 1.00 79.06 94 PHE A C 1
ATOM 781 O O . PHE A 1 94 ? 0.627 -13.053 -8.411 1.00 79.06 94 PHE A O 1
ATOM 788 N N . ALA A 1 95 ? 0.934 -10.838 -8.673 1.00 80.62 95 ALA A N 1
ATOM 789 C CA . ALA A 1 95 ? 0.041 -10.725 -9.822 1.00 80.62 95 ALA A CA 1
ATOM 790 C C . ALA A 1 95 ? 0.506 -11.616 -10.978 1.00 80.62 95 ALA A C 1
ATOM 792 O O . ALA A 1 95 ? -0.293 -12.334 -11.571 1.00 80.62 95 ALA A O 1
ATOM 793 N N . TRP A 1 96 ? 1.814 -11.617 -11.250 1.00 85.50 96 TRP A N 1
ATOM 794 C CA . TRP A 1 96 ? 2.415 -12.425 -12.309 1.00 85.50 96 TRP A CA 1
ATOM 795 C C . TRP A 1 96 ? 2.294 -13.920 -12.051 1.00 85.50 96 TRP A C 1
ATOM 797 O O . TRP A 1 96 ? 1.891 -14.667 -12.947 1.00 85.50 96 TRP A O 1
ATOM 807 N N . LEU A 1 97 ? 2.598 -14.351 -10.825 1.00 83.94 97 LEU A N 1
ATOM 808 C CA . LEU A 1 97 ? 2.480 -15.751 -10.432 1.00 83.94 97 LEU A CA 1
ATOM 809 C C . LEU A 1 97 ? 1.035 -16.224 -10.626 1.00 83.94 97 LEU A C 1
ATOM 811 O O . LEU A 1 97 ? 0.797 -17.274 -11.220 1.00 83.94 97 LEU A O 1
ATOM 815 N N . PHE A 1 98 ? 0.066 -15.401 -10.226 1.00 81.56 98 PHE A N 1
ATOM 816 C CA . PHE A 1 98 ? -1.346 -15.734 -10.354 1.00 81.56 98 PHE A CA 1
ATOM 817 C C . PHE A 1 98 ? -1.815 -15.796 -11.812 1.00 81.56 98 PHE A C 1
ATOM 819 O O . PHE A 1 98 ? -2.461 -16.762 -12.216 1.00 81.56 98 PHE A O 1
ATOM 826 N N . THR A 1 99 ? -1.438 -14.815 -12.638 1.00 82.12 99 THR A N 1
ATOM 827 C CA . THR A 1 99 ? -1.742 -14.840 -14.078 1.00 82.12 99 THR A CA 1
ATOM 828 C C . THR A 1 99 ? -1.103 -16.031 -14.791 1.00 82.12 99 THR A C 1
ATOM 830 O O . THR A 1 99 ? -1.705 -16.579 -15.711 1.00 82.12 99 THR A O 1
ATOM 833 N N . SER A 1 100 ? 0.079 -16.466 -14.340 1.00 86.12 100 SER A N 1
ATOM 834 C CA . SER A 1 100 ? 0.787 -17.628 -14.894 1.00 86.12 100 SER A CA 1
ATOM 835 C C . SER A 1 100 ? 0.102 -18.948 -14.528 1.00 86.12 100 SER A C 1
ATOM 837 O O . SER A 1 100 ? 0.034 -19.860 -15.346 1.00 86.12 100 SER A O 1
ATOM 839 N N . ILE A 1 101 ? -0.465 -19.053 -13.322 1.00 85.56 101 ILE A N 1
ATOM 840 C CA . ILE A 1 101 ? -1.285 -20.207 -12.928 1.00 85.56 101 ILE A CA 1
ATOM 841 C C . ILE A 1 101 ? -2.584 -20.250 -13.742 1.00 85.56 101 ILE A C 1
ATOM 843 O O . ILE A 1 101 ? -2.956 -21.305 -14.253 1.00 85.56 101 ILE A O 1
ATOM 847 N N . LEU A 1 102 ? -3.272 -19.114 -13.897 1.00 81.00 102 LEU A N 1
ATOM 848 C CA . LEU A 1 102 ? -4.509 -19.050 -14.682 1.00 81.00 102 LEU A CA 1
ATOM 849 C C . LEU A 1 102 ? -4.274 -19.439 -16.147 1.00 81.00 102 LEU A C 1
ATOM 851 O O . LEU A 1 102 ? -5.072 -20.190 -16.709 1.00 81.00 102 LEU A O 1
ATOM 855 N N . SER A 1 103 ? -3.168 -18.988 -16.749 1.00 83.75 103 SER A N 1
ATOM 856 C CA . SER A 1 103 ? -2.818 -19.348 -18.125 1.00 83.75 103 SER A CA 1
ATOM 857 C C . SER A 1 103 ? -2.467 -20.831 -18.271 1.00 83.75 103 SER A C 1
ATOM 859 O O . SER A 1 103 ? -2.908 -21.459 -19.235 1.00 83.75 103 SER A O 1
ATOM 861 N N . LEU A 1 104 ? -1.767 -21.424 -17.294 1.00 89.69 104 LEU A N 1
ATOM 862 C CA . LEU A 1 104 ? -1.496 -22.866 -17.243 1.00 89.69 104 LEU A CA 1
ATOM 863 C C . LEU A 1 104 ? -2.799 -23.683 -17.228 1.00 89.69 104 LEU A C 1
ATOM 865 O O . LEU A 1 104 ? -2.918 -24.688 -17.926 1.00 89.69 104 LEU A O 1
ATOM 869 N N . LEU A 1 105 ? -3.797 -23.217 -16.472 1.00 87.19 105 LEU A N 1
ATOM 870 C CA . LEU A 1 105 ? -5.129 -23.823 -16.389 1.00 87.19 105 LEU A CA 1
ATOM 871 C C . LEU A 1 105 ? -6.027 -23.493 -17.593 1.00 87.19 105 LEU A C 1
ATOM 873 O O . LEU A 1 105 ? -7.178 -23.925 -17.629 1.00 87.19 105 LEU A O 1
ATOM 877 N N . LYS A 1 106 ? -5.519 -22.737 -18.577 1.00 87.38 106 LYS A N 1
ATOM 878 C CA . LYS A 1 106 ? -6.266 -22.234 -19.742 1.00 87.38 106 LYS A CA 1
ATOM 879 C C . LYS A 1 106 ? -7.520 -21.440 -19.356 1.00 87.38 106 LYS A C 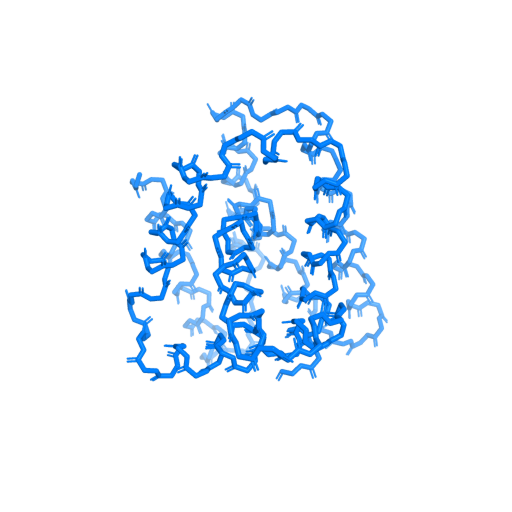1
ATOM 881 O O . LYS A 1 106 ? -8.497 -21.408 -20.103 1.00 87.38 106 LYS A O 1
ATOM 886 N N . LEU A 1 107 ? -7.497 -20.797 -18.190 1.00 74.88 107 LEU A N 1
ATOM 887 C CA . LEU A 1 107 ? -8.572 -19.928 -17.735 1.00 74.88 107 LEU A CA 1
ATOM 888 C C . LEU A 1 107 ? -8.414 -18.527 -18.340 1.00 74.88 107 LEU A C 1
ATOM 890 O O . LEU A 1 107 ? -7.289 -18.049 -18.514 1.00 74.88 107 LEU A O 1
ATOM 894 N N . PRO A 1 108 ? -9.525 -17.834 -18.640 1.00 69.56 108 PRO A N 1
ATOM 895 C CA . PRO A 1 108 ? -9.471 -16.468 -19.136 1.00 69.56 108 PRO A CA 1
ATOM 896 C C . PRO A 1 108 ? -8.879 -15.537 -18.068 1.00 69.56 108 PRO A C 1
ATOM 898 O O . PRO A 1 108 ? -9.469 -15.314 -17.012 1.00 69.56 108 PRO A O 1
ATOM 901 N N . SER A 1 109 ? -7.710 -14.963 -18.352 1.00 67.88 109 SER A N 1
ATOM 902 C CA . SER A 1 109 ? -6.998 -14.037 -17.462 1.00 67.88 109 SER A CA 1
ATOM 903 C C . SER A 1 109 ? -7.423 -12.587 -17.708 1.00 67.88 109 SER A C 1
ATOM 905 O O . SER A 1 109 ? -6.604 -11.713 -18.013 1.00 67.88 109 SER A O 1
ATOM 907 N N . ASN A 1 110 ? -8.727 -12.329 -17.635 1.00 67.94 110 ASN A N 1
ATOM 908 C CA . ASN A 1 110 ? -9.254 -10.977 -17.791 1.00 67.94 110 ASN A CA 1
ATOM 909 C C . ASN A 1 110 ? -8.935 -10.152 -16.540 1.00 67.94 110 ASN A C 1
ATOM 911 O O . ASN A 1 110 ? -8.876 -10.693 -15.438 1.00 67.94 110 ASN A O 1
ATOM 915 N N . PHE A 1 111 ? -8.785 -8.835 -16.700 1.00 57.28 111 PHE A N 1
ATOM 916 C CA . PHE A 1 111 ? -8.422 -7.907 -15.620 1.00 57.28 111 PHE A CA 1
ATOM 917 C C . PHE A 1 111 ? -9.217 -8.137 -14.322 1.00 57.28 111 PHE A C 1
ATOM 919 O O . PHE A 1 111 ? -8.632 -8.281 -13.251 1.00 57.28 111 PHE A O 1
ATOM 926 N N . PHE A 1 112 ? -10.543 -8.263 -14.435 1.00 54.72 112 PHE A N 1
ATOM 927 C CA . PHE A 1 112 ? -11.431 -8.490 -13.296 1.00 54.72 112 PHE A CA 1
ATOM 928 C C . PHE A 1 112 ? -11.18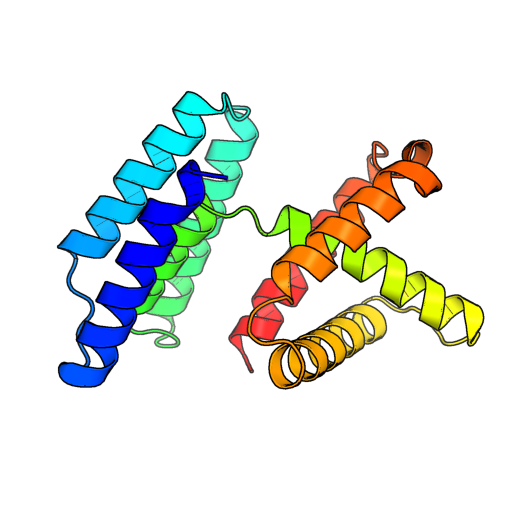7 -9.837 -12.597 1.00 54.72 112 PHE A C 1
ATOM 930 O O . PHE A 1 112 ? -11.090 -9.886 -11.374 1.00 54.72 112 PHE A O 1
ATOM 937 N N . ILE A 1 113 ? -11.037 -10.920 -13.367 1.00 64.81 113 ILE A N 1
ATOM 938 C CA . ILE A 1 113 ? -10.795 -12.272 -12.837 1.00 64.81 113 ILE A CA 1
ATOM 939 C C . ILE A 1 113 ? -9.453 -12.312 -12.111 1.00 64.81 113 ILE A C 1
ATOM 941 O O . ILE A 1 113 ? -9.367 -12.844 -11.008 1.00 64.81 113 ILE A O 1
ATOM 945 N N . THR A 1 114 ? -8.422 -11.702 -12.696 1.00 69.25 114 THR A N 1
ATOM 946 C CA . THR A 1 114 ? -7.089 -11.624 -12.097 1.00 69.25 114 THR A CA 1
ATOM 947 C C . THR A 1 114 ? -7.132 -10.902 -10.756 1.00 69.25 114 THR A C 1
ATOM 949 O O . THR A 1 114 ? -6.608 -11.416 -9.774 1.00 69.25 114 THR A O 1
ATOM 952 N N . ILE A 1 115 ? -7.793 -9.746 -10.682 1.00 68.00 115 ILE A N 1
ATOM 953 C CA . ILE A 1 115 ? -7.868 -8.980 -9.436 1.00 68.00 115 ILE A CA 1
ATOM 954 C C . ILE A 1 115 ? -8.700 -9.703 -8.378 1.00 68.00 115 ILE A C 1
ATOM 956 O O . ILE A 1 115 ? -8.265 -9.808 -7.232 1.00 68.00 115 ILE A O 1
ATOM 960 N N . PHE A 1 116 ? -9.866 -10.230 -8.752 1.00 67.94 116 PHE A N 1
ATOM 961 C CA . PHE A 1 116 ? -10.720 -10.966 -7.827 1.00 67.94 116 PHE A CA 1
ATOM 962 C C . PHE A 1 116 ? -10.002 -12.199 -7.270 1.00 67.94 116 PHE A C 1
ATOM 964 O O . PHE A 1 116 ? -9.992 -12.434 -6.063 1.00 67.94 116 PHE A O 1
ATOM 971 N N . ALA A 1 117 ? -9.327 -12.957 -8.132 1.00 72.00 117 ALA A N 1
ATOM 972 C CA . ALA A 1 117 ? -8.608 -14.145 -7.713 1.00 72.00 117 ALA A CA 1
ATOM 973 C C . ALA A 1 117 ? -7.360 -13.808 -6.881 1.00 72.00 117 ALA A C 1
ATOM 975 O O . ALA A 1 117 ? -7.095 -14.489 -5.893 1.00 72.00 117 ALA A O 1
ATOM 976 N N . MET A 1 118 ? -6.646 -12.721 -7.201 1.00 79.75 118 MET A N 1
ATOM 977 C CA . MET A 1 118 ? -5.575 -12.195 -6.348 1.00 79.75 118 MET A CA 1
ATOM 978 C C . MET A 1 118 ? -6.090 -11.816 -4.959 1.00 79.75 118 MET A C 1
ATOM 980 O O . MET A 1 118 ? -5.422 -12.101 -3.970 1.00 79.75 118 MET A O 1
ATOM 984 N N . PHE A 1 119 ? -7.261 -11.185 -4.871 1.00 76.00 119 PHE A N 1
ATOM 985 C CA . PHE A 1 119 ? -7.867 -10.801 -3.599 1.00 76.00 119 PHE A CA 1
ATOM 986 C C . PHE A 1 119 ? -8.232 -12.029 -2.754 1.00 76.00 119 PHE A C 1
ATOM 988 O O . PHE A 1 119 ? -7.807 -12.143 -1.605 1.00 76.00 119 PHE A O 1
ATOM 995 N N . VAL A 1 120 ? -8.928 -13.003 -3.348 1.00 77.88 120 VAL A N 1
ATOM 996 C CA . VAL A 1 120 ? -9.273 -14.270 -2.681 1.00 77.88 120 VAL A CA 1
ATOM 997 C C . VAL A 1 120 ? -8.016 -15.015 -2.228 1.00 77.88 120 VAL A C 1
ATOM 999 O O . VAL A 1 120 ? -7.936 -15.473 -1.090 1.00 77.88 120 VAL A O 1
ATOM 1002 N N . ALA A 1 121 ? -7.007 -15.114 -3.092 1.00 81.75 121 ALA A N 1
ATOM 1003 C CA . ALA A 1 121 ? -5.760 -15.786 -2.763 1.00 81.75 121 ALA A CA 1
ATOM 1004 C C . ALA A 1 121 ? -4.981 -15.066 -1.660 1.00 81.75 121 ALA A C 1
ATOM 1006 O O . ALA A 1 121 ? -4.411 -15.727 -0.795 1.00 81.75 121 ALA A O 1
ATOM 1007 N N . TYR A 1 122 ? -4.982 -13.731 -1.657 1.00 82.31 122 TYR A N 1
ATOM 1008 C CA . TYR A 1 122 ? -4.403 -12.934 -0.582 1.00 82.31 122 TYR A CA 1
ATOM 1009 C C . TYR A 1 122 ? -5.078 -13.235 0.762 1.00 82.31 122 TYR A C 1
ATOM 1011 O O . TYR A 1 122 ? -4.376 -13.530 1.727 1.00 82.31 122 TYR A O 1
ATOM 1019 N N . GLU A 1 123 ? -6.414 -13.243 0.827 1.00 79.19 123 GLU A N 1
ATOM 1020 C CA . GLU A 1 123 ? -7.152 -13.529 2.067 1.00 79.19 123 GLU A CA 1
ATOM 1021 C C . GLU A 1 123 ? -6.948 -14.971 2.556 1.00 79.19 123 GLU A C 1
ATOM 1023 O O . GLU A 1 123 ? -6.738 -15.210 3.749 1.00 79.19 123 GLU A O 1
ATOM 1028 N N . ILE A 1 124 ? -6.909 -15.941 1.636 1.00 81.81 124 ILE A N 1
ATOM 1029 C CA . ILE A 1 124 ? -6.564 -17.332 1.956 1.00 81.81 124 ILE A CA 1
ATOM 1030 C C . ILE A 1 124 ? -5.146 -17.399 2.537 1.00 81.81 124 ILE A C 1
ATOM 1032 O O . ILE A 1 124 ? -4.952 -17.907 3.641 1.00 81.81 124 ILE A O 1
ATOM 1036 N N . LEU A 1 125 ? -4.149 -16.856 1.831 1.00 81.00 125 LEU A N 1
ATOM 1037 C CA . LEU A 1 125 ? -2.751 -16.885 2.268 1.00 81.00 125 LEU A CA 1
ATOM 1038 C C . LEU A 1 125 ? -2.559 -16.175 3.606 1.00 81.00 125 LEU A C 1
ATOM 1040 O O . LEU A 1 125 ? -1.845 -16.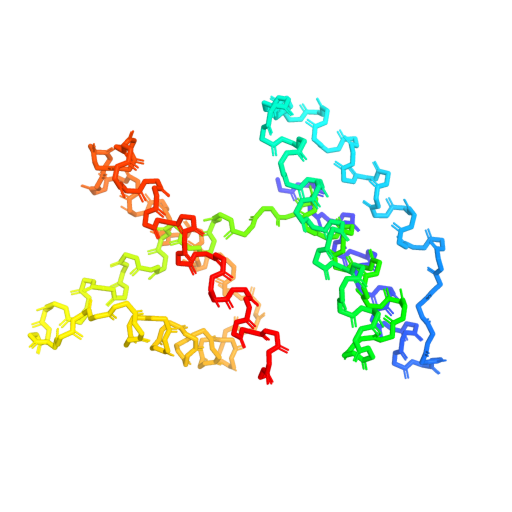684 4.465 1.00 81.00 125 LEU A O 1
ATOM 1044 N N . ARG A 1 126 ? -3.228 -15.041 3.816 1.00 76.12 126 ARG A N 1
ATOM 1045 C CA . ARG A 1 126 ? -3.216 -14.302 5.080 1.00 76.12 126 ARG A CA 1
ATOM 1046 C C . ARG A 1 126 ? -3.746 -15.147 6.233 1.00 76.12 126 ARG A C 1
ATOM 1048 O O . ARG A 1 126 ? -3.144 -15.139 7.303 1.00 76.12 126 ARG A O 1
ATOM 1055 N N . LYS A 1 127 ? -4.827 -15.901 6.015 1.00 77.19 127 LYS A N 1
ATOM 1056 C CA . LYS A 1 127 ? -5.420 -16.783 7.028 1.00 77.19 127 LYS A CA 1
ATOM 1057 C C . LYS A 1 127 ? -4.505 -17.954 7.404 1.00 77.19 127 LYS A C 1
ATOM 1059 O O . LYS A 1 127 ? -4.502 -18.362 8.561 1.00 77.19 127 LYS A O 1
ATOM 1064 N N . PHE A 1 128 ? -3.721 -18.472 6.456 1.00 75.38 128 PHE A N 1
ATOM 1065 C CA . PHE A 1 128 ? -2.810 -19.603 6.687 1.00 75.38 128 PHE A CA 1
ATOM 1066 C C . PHE A 1 128 ? -1.386 -19.197 7.118 1.00 75.38 128 PHE A C 1
ATOM 1068 O O . PHE A 1 128 ? -0.730 -19.960 7.823 1.00 75.38 128 PHE A O 1
ATOM 1075 N N . PHE A 1 129 ? -0.894 -18.014 6.729 1.00 70.62 129 PHE A N 1
ATOM 1076 C CA . PHE A 1 129 ? 0.514 -17.608 6.868 1.00 70.62 129 PHE A CA 1
ATOM 1077 C C . PHE A 1 129 ? 0.693 -16.217 7.499 1.00 70.62 129 PHE A C 1
ATOM 1079 O O . PHE A 1 129 ? 1.518 -15.424 7.044 1.00 70.62 129 PHE A O 1
ATOM 1086 N N . THR A 1 130 ? -0.027 -15.928 8.584 1.00 60.62 130 THR A N 1
ATOM 1087 C CA . THR A 1 130 ? -0.094 -14.616 9.266 1.00 60.62 130 THR A CA 1
ATOM 1088 C C . THR A 1 130 ? 1.248 -13.917 9.535 1.00 60.62 130 THR A C 1
ATOM 1090 O O . THR A 1 130 ? 1.278 -12.693 9.537 1.00 60.62 130 THR A O 1
ATOM 1093 N N . ALA A 1 131 ? 2.355 -14.645 9.732 1.00 58.75 131 ALA A N 1
ATOM 1094 C CA . ALA A 1 131 ? 3.684 -14.066 9.992 1.00 58.75 131 ALA A CA 1
ATOM 1095 C C . ALA A 1 131 ? 4.687 -14.173 8.817 1.00 58.75 131 ALA A C 1
ATOM 1097 O O . ALA A 1 131 ? 5.813 -13.697 8.931 1.00 58.75 131 ALA A O 1
ATOM 1098 N N . LYS A 1 132 ? 4.322 -14.825 7.699 1.00 74.94 132 LYS A N 1
ATOM 1099 C CA . LYS A 1 132 ? 5.226 -15.099 6.554 1.00 74.94 132 LYS A CA 1
ATOM 1100 C C . LYS A 1 132 ? 4.657 -14.676 5.194 1.00 74.94 132 LYS A C 1
ATOM 1102 O O . LYS A 1 132 ? 5.279 -14.922 4.164 1.00 74.94 132 LYS A O 1
ATOM 1107 N N . THR A 1 133 ? 3.488 -14.042 5.154 1.00 73.06 133 THR A N 1
ATOM 1108 C CA . THR A 1 133 ? 2.890 -13.568 3.897 1.00 73.06 133 THR A CA 1
ATOM 1109 C C . THR A 1 133 ? 3.782 -12.561 3.179 1.00 73.06 133 THR A C 1
ATOM 1111 O O . THR A 1 133 ? 3.955 -12.642 1.968 1.00 73.06 133 THR A O 1
ATOM 1114 N N . GLU A 1 134 ? 4.406 -11.643 3.915 1.00 73.50 134 GLU A N 1
ATOM 1115 C CA . GLU A 1 134 ? 5.273 -10.617 3.329 1.00 73.50 134 GLU A CA 1
ATOM 1116 C C . GLU A 1 134 ? 6.526 -11.219 2.687 1.00 73.50 134 GLU A C 1
ATOM 1118 O O . GLU A 1 134 ? 6.864 -10.878 1.553 1.00 73.50 134 GLU A O 1
ATOM 1123 N N . THR A 1 135 ? 7.175 -12.177 3.357 1.00 75.94 135 THR A N 1
ATOM 1124 C CA . THR A 1 135 ? 8.351 -12.865 2.804 1.00 75.94 135 THR A CA 1
ATOM 1125 C C . THR A 1 135 ? 7.993 -13.685 1.570 1.00 75.94 135 THR A C 1
ATOM 1127 O O . THR A 1 135 ? 8.768 -13.714 0.616 1.00 75.94 135 THR A O 1
ATOM 1130 N N . PHE A 1 136 ? 6.798 -14.281 1.536 1.00 82.62 136 PHE A N 1
ATOM 1131 C CA . PHE A 1 136 ? 6.276 -14.954 0.350 1.00 82.62 136 PHE A CA 1
ATOM 1132 C C . PHE A 1 136 ? 6.103 -13.991 -0.837 1.00 82.62 136 PHE A C 1
ATOM 1134 O O . PHE A 1 136 ? 6.564 -14.296 -1.938 1.00 82.62 136 PHE A O 1
ATOM 1141 N N . PHE A 1 137 ? 5.506 -12.811 -0.633 1.00 81.25 137 PHE A N 1
ATOM 1142 C CA . PHE A 1 137 ? 5.334 -11.827 -1.710 1.00 81.25 137 PHE A CA 1
ATOM 1143 C C . PHE A 1 137 ? 6.666 -11.277 -2.224 1.00 81.25 137 PHE A C 1
ATOM 1145 O O . PHE A 1 137 ? 6.852 -11.154 -3.436 1.00 81.25 137 PHE A O 1
ATOM 1152 N N . VAL A 1 138 ? 7.616 -11.014 -1.323 1.00 77.12 138 VAL A N 1
ATOM 1153 C CA . VAL A 1 138 ? 8.975 -10.591 -1.691 1.00 77.12 138 VAL A CA 1
ATOM 1154 C C . VAL A 1 138 ? 9.680 -11.678 -2.504 1.00 77.12 138 VAL A C 1
ATOM 1156 O O . VAL A 1 138 ? 10.274 -11.376 -3.537 1.00 77.12 138 VAL A O 1
ATOM 1159 N N . LEU A 1 139 ? 9.558 -12.948 -2.107 1.00 84.25 139 LEU A N 1
ATOM 1160 C CA . LEU A 1 139 ? 10.125 -14.071 -2.856 1.00 84.25 139 LEU A CA 1
ATOM 1161 C C . LEU A 1 139 ? 9.507 -14.170 -4.256 1.00 84.25 139 LEU A C 1
ATOM 1163 O O . LEU A 1 139 ? 10.237 -14.305 -5.234 1.00 84.25 139 LEU A O 1
ATOM 1167 N N . CYS A 1 140 ? 8.187 -14.006 -4.381 1.00 84.00 140 CYS A N 1
ATOM 1168 C CA . CYS A 1 140 ? 7.522 -13.956 -5.684 1.00 84.00 140 CYS A CA 1
ATOM 1169 C C . CYS A 1 140 ? 8.049 -12.805 -6.557 1.00 84.00 140 CYS A C 1
ATOM 1171 O O . CYS A 1 140 ? 8.216 -12.973 -7.764 1.00 84.00 140 CYS A O 1
ATOM 1173 N N . ALA A 1 141 ? 8.310 -11.635 -5.966 1.00 82.31 141 ALA A N 1
ATOM 1174 C CA . ALA A 1 141 ? 8.826 -10.475 -6.689 1.00 82.31 141 ALA A CA 1
ATOM 1175 C C . ALA A 1 141 ? 10.254 -10.717 -7.195 1.00 82.31 141 ALA A C 1
ATOM 1177 O O . ALA A 1 141 ? 10.549 -10.414 -8.349 1.00 82.31 141 ALA A O 1
ATOM 1178 N N . ILE A 1 142 ? 11.108 -11.327 -6.368 1.00 83.81 142 ILE A N 1
ATOM 1179 C CA . ILE A 1 142 ? 12.474 -11.715 -6.743 1.00 83.81 142 ILE A CA 1
ATOM 1180 C C . ILE A 1 142 ? 12.450 -12.747 -7.874 1.00 83.81 142 ILE A C 1
ATOM 1182 O O . ILE A 1 142 ? 13.129 -12.569 -8.881 1.00 83.81 142 ILE A O 1
ATOM 1186 N N . VAL A 1 143 ? 11.632 -13.797 -7.747 1.00 88.69 143 VAL A N 1
ATOM 1187 C CA . VAL A 1 143 ? 11.481 -14.828 -8.786 1.00 88.69 143 VAL A CA 1
ATOM 1188 C C . VAL A 1 143 ? 11.046 -14.204 -10.109 1.00 88.69 143 VAL A C 1
ATOM 1190 O O . VAL A 1 143 ? 11.621 -14.509 -11.154 1.00 88.69 143 VAL A O 1
ATOM 1193 N N . ARG A 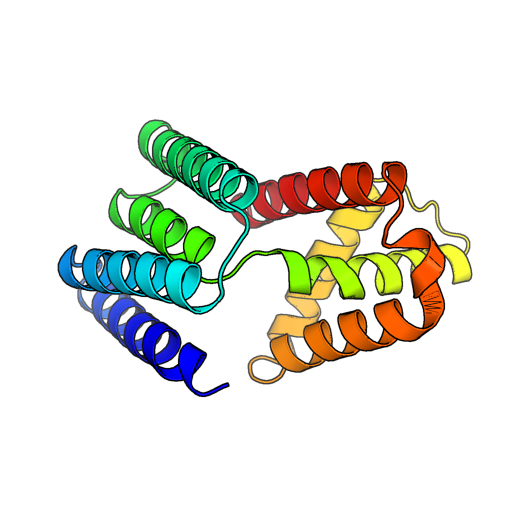1 144 ? 10.081 -13.279 -10.074 1.00 88.12 144 ARG A N 1
ATOM 1194 C CA . ARG A 1 144 ? 9.645 -12.571 -11.276 1.00 88.12 144 ARG A CA 1
ATOM 1195 C C . ARG A 1 144 ? 10.764 -11.732 -11.889 1.00 88.12 144 ARG A C 1
ATOM 1197 O O . ARG A 1 144 ? 10.935 -11.774 -13.102 1.00 88.12 144 ARG A O 1
ATOM 1204 N N . LEU A 1 145 ? 11.517 -10.990 -11.077 1.00 85.00 145 LEU A N 1
ATOM 1205 C CA . LEU A 1 145 ? 12.641 -10.183 -11.558 1.00 85.00 145 LEU A CA 1
ATOM 1206 C C . LEU A 1 145 ? 13.705 -11.030 -12.258 1.00 85.00 145 LEU A C 1
ATOM 1208 O O . LEU A 1 145 ? 14.309 -10.550 -13.204 1.00 85.00 145 LEU A O 1
ATOM 1212 N N . ILE A 1 146 ? 13.912 -12.279 -11.835 1.00 90.31 146 ILE A N 1
ATOM 1213 C CA . ILE A 1 146 ? 14.866 -13.195 -12.474 1.00 90.31 146 ILE A CA 1
ATOM 1214 C C . ILE A 1 146 ? 14.318 -13.732 -13.805 1.00 90.31 146 ILE A C 1
ATOM 1216 O O . ILE A 1 146 ? 15.040 -13.776 -14.797 1.00 90.31 146 ILE A O 1
ATOM 1220 N N . ILE A 1 147 ? 13.050 -14.149 -13.834 1.00 90.88 147 ILE A N 1
ATOM 1221 C CA . ILE A 1 147 ? 12.460 -14.851 -14.986 1.00 90.88 147 ILE A CA 1
ATOM 1222 C C . ILE A 1 147 ? 12.027 -13.884 -16.096 1.00 90.88 147 ILE A C 1
ATOM 1224 O O . ILE A 1 147 ? 12.207 -14.178 -17.274 1.00 90.88 147 ILE A O 1
ATOM 1228 N N . ASP A 1 148 ? 11.448 -12.739 -15.734 1.00 87.12 148 ASP A N 1
ATOM 1229 C CA . ASP A 1 148 ? 10.734 -11.843 -16.655 1.00 87.12 148 ASP A CA 1
ATOM 1230 C C . ASP A 1 148 ? 11.366 -10.439 -16.716 1.00 87.12 148 ASP A C 1
ATOM 1232 O O . ASP A 1 148 ? 10.684 -9.435 -16.930 1.00 87.12 148 ASP A O 1
ATOM 1236 N N . TYR A 1 149 ? 12.688 -10.348 -16.521 1.00 86.44 149 TYR A N 1
ATOM 1237 C CA . TYR A 1 149 ? 13.400 -9.067 -16.407 1.00 86.44 149 TYR A CA 1
ATOM 1238 C C . TYR A 1 149 ? 13.200 -8.148 -17.625 1.00 86.44 149 TYR A C 1
ATOM 1240 O O . TYR A 1 149 ? 13.059 -6.939 -17.466 1.00 86.44 149 TYR A O 1
ATOM 1248 N N . ASN A 1 150 ? 13.116 -8.712 -18.835 1.00 85.00 150 ASN A N 1
ATOM 1249 C CA . ASN A 1 150 ? 12.960 -7.943 -20.073 1.00 85.00 150 ASN A CA 1
ATOM 1250 C C . ASN A 1 150 ? 11.609 -7.214 -20.169 1.00 85.00 150 ASN A C 1
ATOM 1252 O O . ASN A 1 150 ? 11.544 -6.130 -20.744 1.00 85.00 150 ASN A O 1
ATOM 1256 N N . ASN A 1 151 ? 10.532 -7.775 -19.608 1.00 83.00 151 ASN A N 1
ATOM 1257 C CA . ASN A 1 151 ? 9.202 -7.164 -19.695 1.00 83.00 151 ASN A CA 1
ATOM 1258 C C . ASN A 1 151 ? 8.932 -6.149 -18.581 1.00 83.00 151 ASN A C 1
ATOM 1260 O O . ASN A 1 151 ? 8.139 -5.227 -18.785 1.00 83.00 151 ASN A O 1
ATOM 1264 N N . ILE A 1 152 ? 9.579 -6.288 -17.419 1.00 83.94 152 ILE A N 1
ATOM 1265 C CA . ILE A 1 152 ? 9.309 -5.467 -16.223 1.00 83.94 152 ILE A CA 1
ATOM 1266 C C . ILE A 1 152 ? 9.639 -3.984 -16.443 1.00 83.94 152 ILE A C 1
ATOM 1268 O O . ILE A 1 152 ? 9.013 -3.117 -15.842 1.00 83.94 152 ILE A O 1
ATOM 1272 N N . TYR A 1 153 ? 10.575 -3.669 -17.335 1.00 80.06 153 TYR A N 1
ATOM 1273 C CA . TYR A 1 153 ? 10.944 -2.281 -17.632 1.00 80.06 153 TYR A CA 1
ATOM 1274 C C . TYR A 1 153 ? 10.138 -1.666 -18.785 1.00 80.06 153 TYR A C 1
ATOM 1276 O O . TYR A 1 153 ? 10.358 -0.515 -19.156 1.00 80.06 153 TYR A O 1
ATOM 1284 N N . THR A 1 154 ? 9.194 -2.408 -19.371 1.00 84.56 154 THR A N 1
ATOM 1285 C CA . THR A 1 154 ? 8.420 -1.920 -20.518 1.00 84.56 154 THR A CA 1
ATOM 1286 C C . THR A 1 154 ? 7.283 -0.989 -20.080 1.00 84.56 154 THR A C 1
ATOM 1288 O O . THR A 1 154 ? 6.575 -1.242 -19.103 1.00 84.56 154 THR A O 1
ATOM 1291 N N . ILE A 1 155 ? 7.050 0.083 -20.845 1.00 77.00 155 ILE A N 1
ATOM 1292 C CA . ILE A 1 155 ? 5.952 1.041 -20.607 1.00 77.00 155 ILE A CA 1
ATOM 1293 C C . ILE A 1 155 ? 4.571 0.347 -20.519 1.00 77.00 155 ILE A C 1
ATOM 1295 O O . ILE A 1 155 ? 3.806 0.665 -19.604 1.00 77.00 155 ILE A O 1
ATOM 1299 N N . PRO A 1 156 ? 4.226 -0.630 -21.389 1.00 76.94 156 PRO A N 1
ATOM 1300 C CA . PRO A 1 156 ? 2.946 -1.334 -21.303 1.00 76.94 156 PRO A CA 1
ATOM 1301 C C . PRO A 1 156 ? 2.790 -2.146 -20.017 1.00 76.94 156 PRO A C 1
ATOM 1303 O O . PRO A 1 156 ? 1.688 -2.226 -19.468 1.00 76.94 156 PRO A O 1
ATOM 1306 N N . PHE A 1 157 ? 3.880 -2.748 -19.530 1.00 82.50 157 PHE A N 1
ATOM 1307 C CA . PHE A 1 157 ? 3.870 -3.434 -18.248 1.00 82.50 157 PHE A CA 1
ATOM 1308 C C . PHE A 1 157 ? 3.612 -2.447 -17.111 1.00 82.50 157 PHE A C 1
ATOM 1310 O O . PHE A 1 157 ? 2.701 -2.688 -16.324 1.00 82.50 157 PHE A O 1
ATOM 1317 N N . LEU A 1 158 ? 4.344 -1.329 -17.061 1.00 75.50 158 LEU A N 1
ATOM 1318 C CA . LEU A 1 158 ? 4.176 -0.312 -16.020 1.00 75.50 158 LEU A CA 1
ATOM 1319 C C . LEU A 1 158 ? 2.730 0.196 -15.967 1.00 75.50 158 LEU A C 1
ATOM 1321 O O . LEU A 1 158 ? 2.128 0.224 -14.897 1.00 75.50 158 LEU A O 1
ATOM 1325 N N . TYR A 1 159 ? 2.124 0.499 -17.117 1.00 72.69 159 TYR A N 1
ATOM 1326 C CA . TYR A 1 159 ? 0.723 0.923 -17.180 1.00 72.69 159 TYR A CA 1
ATOM 1327 C C . TYR A 1 159 ? -0.241 -0.129 -16.604 1.00 72.69 159 TYR A C 1
ATOM 1329 O O . TYR A 1 159 ? -1.076 0.180 -15.748 1.00 72.69 159 TYR A O 1
ATOM 1337 N N . LYS A 1 160 ? -0.113 -1.396 -17.022 1.00 70.19 160 LYS A N 1
ATOM 1338 C CA . LYS A 1 160 ? -0.940 -2.502 -16.502 1.00 70.19 160 LYS A CA 1
ATOM 1339 C C . LYS A 1 160 ? -0.701 -2.751 -15.015 1.00 70.19 160 LYS A C 1
ATOM 1341 O O . LYS A 1 160 ? -1.632 -3.050 -14.273 1.00 70.19 160 LYS A O 1
ATOM 1346 N N . PHE A 1 161 ? 0.542 -2.624 -14.579 1.00 78.19 161 PHE A N 1
ATOM 1347 C CA . PHE A 1 161 ? 0.942 -2.800 -13.198 1.00 78.19 161 PHE A CA 1
ATOM 1348 C C . PHE A 1 161 ? 0.303 -1.738 -12.300 1.00 78.19 161 PHE A C 1
ATOM 1350 O O . PHE A 1 161 ? -0.388 -2.092 -11.347 1.00 78.19 161 PHE A O 1
ATOM 1357 N N . PHE A 1 162 ? 0.444 -0.455 -12.643 1.00 74.62 162 PHE A N 1
ATOM 1358 C CA . PHE A 1 162 ? -0.120 0.642 -11.855 1.00 74.62 162 PHE A CA 1
ATOM 1359 C C . PHE A 1 162 ? -1.652 0.640 -11.844 1.00 74.62 162 PHE A C 1
ATOM 1361 O O . PHE A 1 162 ? -2.251 0.881 -10.799 1.00 74.62 162 PHE A O 1
ATOM 1368 N N . THR A 1 163 ? -2.301 0.307 -12.963 1.00 66.31 163 THR A N 1
ATOM 1369 C CA . THR A 1 163 ? -3.771 0.188 -13.030 1.00 66.31 163 THR A CA 1
ATOM 1370 C C . THR A 1 163 ? -4.296 -0.971 -12.180 1.00 66.31 163 THR A C 1
ATOM 1372 O O . THR A 1 163 ? -5.255 -0.799 -11.430 1.00 66.31 163 THR A O 1
ATOM 1375 N N . THR A 1 164 ? -3.645 -2.136 -12.229 1.00 68.44 164 THR A N 1
ATOM 1376 C CA . THR A 1 164 ? -4.012 -3.300 -11.400 1.0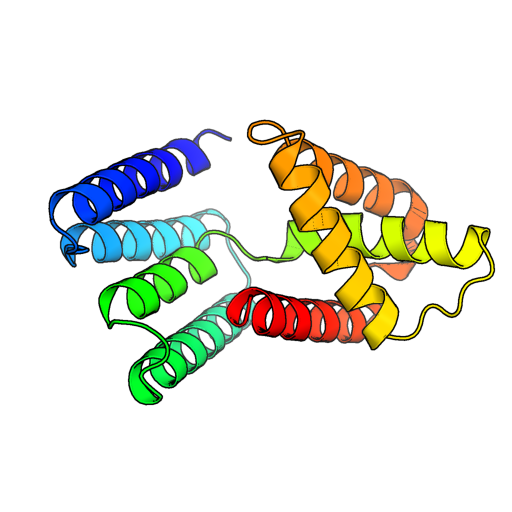0 68.44 164 THR A CA 1
ATOM 1377 C C . THR A 1 164 ? -3.782 -3.017 -9.917 1.00 68.44 164 THR A C 1
ATOM 1379 O O . THR A 1 164 ? -4.633 -3.337 -9.087 1.00 68.44 164 THR A O 1
ATOM 1382 N N . LEU A 1 165 ? -2.661 -2.367 -9.593 1.00 74.12 165 LEU A N 1
ATOM 1383 C CA . LEU A 1 165 ? -2.317 -1.935 -8.242 1.00 74.12 165 LEU A CA 1
ATOM 1384 C C . LEU A 1 165 ? -3.372 -0.984 -7.680 1.00 74.12 165 LEU A C 1
ATOM 1386 O O . LEU A 1 165 ? -3.884 -1.213 -6.586 1.00 74.12 165 LEU A O 1
ATOM 1390 N N . PHE A 1 166 ? -3.754 0.028 -8.458 1.00 73.06 166 PHE A N 1
ATOM 1391 C CA . PHE A 1 166 ? -4.803 0.970 -8.089 1.00 73.06 166 PHE A CA 1
ATOM 1392 C C . PHE A 1 166 ? -6.132 0.259 -7.804 1.00 73.06 166 PHE A C 1
ATOM 1394 O O . PHE A 1 166 ? -6.696 0.423 -6.725 1.00 73.06 166 PHE A O 1
ATOM 1401 N N . VAL A 1 167 ? -6.612 -0.585 -8.724 1.00 64.56 167 VAL A N 1
ATOM 1402 C CA . VAL A 1 167 ? -7.929 -1.226 -8.575 1.00 64.56 167 VAL A CA 1
ATOM 1403 C C . VAL A 1 167 ? -7.974 -2.216 -7.416 1.00 64.56 167 VAL A C 1
ATOM 1405 O O . VAL A 1 167 ? -8.979 -2.274 -6.717 1.00 64.56 167 VAL A O 1
ATOM 1408 N N . PHE A 1 168 ? -6.916 -2.980 -7.157 1.00 70.00 168 PHE A N 1
ATOM 1409 C CA . PHE A 1 168 ? -6.930 -3.894 -6.013 1.00 70.00 168 PHE A CA 1
ATOM 1410 C C . PHE A 1 168 ? -6.796 -3.157 -4.678 1.00 70.00 168 PHE A C 1
ATOM 1412 O O . PHE A 1 168 ? -7.406 -3.597 -3.709 1.00 70.00 168 PHE A O 1
ATOM 1419 N N . ILE A 1 169 ? -6.085 -2.023 -4.604 1.00 66.12 169 ILE A N 1
ATOM 1420 C CA . ILE A 1 169 ? -6.135 -1.164 -3.406 1.00 66.12 169 ILE A CA 1
ATOM 1421 C C . ILE A 1 169 ? -7.568 -0.680 -3.175 1.00 66.12 169 ILE A C 1
ATOM 1423 O O . ILE A 1 169 ? -8.060 -0.755 -2.053 1.00 66.12 169 ILE A O 1
ATOM 1427 N N . VAL A 1 170 ? -8.246 -0.250 -4.243 1.00 64.69 170 VAL A N 1
ATOM 1428 C CA . VAL A 1 170 ? -9.652 0.159 -4.193 1.00 64.69 170 VAL A CA 1
ATOM 1429 C C . VAL A 1 170 ? -10.550 -1.004 -3.765 1.00 64.69 170 VAL A C 1
ATOM 1431 O O . VAL A 1 170 ? -11.388 -0.816 -2.903 1.00 64.69 170 VAL A O 1
ATOM 1434 N N . LEU A 1 171 ? -10.385 -2.219 -4.289 1.00 59.16 171 LEU A N 1
ATOM 1435 C CA . LEU A 1 171 ? -11.241 -3.355 -3.918 1.00 59.16 171 LEU A CA 1
ATOM 1436 C C . LEU A 1 171 ? -10.989 -3.869 -2.502 1.00 59.16 171 LEU A C 1
ATOM 1438 O O . LEU A 1 171 ? -11.947 -4.165 -1.796 1.00 59.16 171 LEU A O 1
ATOM 1442 N N . ARG A 1 172 ? -9.728 -3.912 -2.061 1.00 61.47 172 ARG A N 1
ATOM 1443 C CA . ARG A 1 172 ? -9.375 -4.230 -0.670 1.00 61.47 172 ARG A CA 1
ATOM 1444 C C . ARG A 1 172 ? -9.998 -3.250 0.321 1.00 61.47 172 ARG A C 1
ATOM 1446 O O . ARG A 1 172 ? -10.163 -3.576 1.483 1.00 61.47 172 ARG A O 1
ATOM 1453 N N . PHE A 1 173 ? -10.310 -2.044 -0.123 1.00 47.31 173 PHE A N 1
ATOM 1454 C CA . PHE A 1 173 ? -10.960 -1.056 0.716 1.00 47.31 173 PHE A CA 1
ATOM 1455 C C . PHE A 1 173 ? -12.428 -1.406 1.023 1.00 47.31 173 PHE A C 1
ATOM 1457 O O . PHE A 1 173 ? -12.932 -1.051 2.084 1.00 47.31 173 PHE A O 1
ATOM 1464 N N . PHE A 1 174 ? -13.126 -2.074 0.098 1.00 44.25 174 PHE A N 1
ATOM 1465 C CA . PHE A 1 174 ? -14.563 -2.359 0.207 1.00 44.25 174 PHE A CA 1
ATOM 1466 C C . PHE A 1 174 ? -14.897 -3.691 0.901 1.00 44.25 174 PHE A C 1
ATOM 1468 O O . PHE A 1 174 ? -16.078 -3.951 1.134 1.00 44.25 174 PHE A O 1
ATOM 1475 N N . VAL A 1 175 ? -13.900 -4.533 1.194 1.00 46.41 175 VAL A N 1
ATOM 1476 C CA . VAL A 1 175 ? -14.056 -5.883 1.771 1.00 46.41 175 VAL A CA 1
ATOM 1477 C C . VAL A 1 175 ? -13.233 -6.007 3.042 1.00 46.41 175 VAL A C 1
ATOM 1479 O O . VAL A 1 175 ? -13.793 -6.495 4.046 1.00 46.41 175 VAL A O 1
#

Foldseek 3Di:
DVLVPVVVVLVVVQVVCCVVPVDRDVVSLVVLQVSLVVVCVVVVPDPVVLVVLLVVLLVVLVVCCVVVVDPNRVSSNSSSVSSRDPLLLQLQQQLVVQLVVCVVVVHDPDLVVSLVVSLVVLVVCCVVPVPCSSVVSNVSNVVCCVPPVPCCPDPVNVVSSVVSSVVSVVVVSVD

Secondary structure (DSSP, 8-state):
-GGGHHHHHHHHHHHHHHHHHS---HHHHHHHHHHHHHHHHHHT--HHHHHHHHHHHHHHHHHHHHTTSS-HHHHHHHHHHHHHS-THHHHHHHHHHHHHHHHHTT----HHHHHHHHHHHHHHHHHH-TTTHHHHHHHHHHHHHHHSHHHHTSHHHHHHHHHHHHHHHHHHHH-

pLDDT: mean 78.46, std 10.45, range [44.25, 93.5]

Sequence (175 aa):
MIEFIFPILIGILISYEDFKKSLIRNKYVLLLLIYALLFQLYFGIETMLFISTFLSSLIISFLFWYLGMWPAGDAKLFFALSLLFPPLFIFLGFAWLFTSILSLLKLPSNFFITIFAMFVAYEILRKFFTAKTETFFVLCAIVRLIIDYNNIYTIPFLYKFFTTLFVFIVLRFFV

Radius of gyration: 17.29 Å; chains: 1; bounding box: 35×38×45 Å